Protein AF-A0A5C1HSX7-F1 (afdb_monomer_lite)

Secondary structure (DSSP, 8-state):
--EEEEEEEEEEEESSHHHHHHHHHHHHHHS-GGGEEEEEEEEEEETTEEEEEEEEEEEEEE--S----

Radius of gyration: 15.74 Å; chains: 1; bounding box: 36×19×46 Å

Foldseek 3Di:
DFDWDKDWDDKAKDLDPVVSVVVVVVVCVVDVVVQFDDKDWDWDQDPVHIMIMIITIGTDGPPPPDDDD

Structure (mmCIF, N/CA/C/O backbone):
data_AF-A0A5C1HSX7-F1
#
_entry.id   AF-A0A5C1HSX7-F1
#
loop_
_atom_site.group_PDB
_atom_site.id
_atom_site.type_symbol
_atom_site.label_atom_id
_atom_site.label_alt_id
_atom_site.label_comp_id
_atom_site.label_asym_id
_atom_site.label_entity_id
_atom_site.label_seq_id
_atom_site.pdbx_PDB_ins_code
_atom_site.Cartn_x
_atom_site.Cartn_y
_atom_site.Cartn_z
_atom_site.occupancy
_atom_site.B_iso_or_equiv
_atom_site.auth_seq_id
_atom_site.auth_comp_id
_atom_site.auth_asym_id
_atom_site.auth_atom_id
_atom_site.pdbx_PDB_model_num
ATOM 1 N N . MET A 1 1 ? -2.262 -6.916 -31.846 1.00 51.06 1 MET A N 1
ATOM 2 C CA . MET A 1 1 ? -2.916 -6.094 -30.800 1.00 51.06 1 MET A CA 1
ATOM 3 C C . MET A 1 1 ? -2.082 -6.228 -29.536 1.00 51.06 1 MET A C 1
ATOM 5 O O . MET A 1 1 ? -1.879 -7.368 -29.131 1.00 51.06 1 MET A O 1
ATOM 9 N N . PRO A 1 2 ? -1.562 -5.141 -28.943 1.00 52.75 2 PRO A N 1
ATOM 10 C CA . PRO A 1 2 ? -0.786 -5.236 -27.710 1.00 52.75 2 PRO A CA 1
ATOM 11 C C . PRO A 1 2 ? -1.670 -5.805 -26.598 1.00 52.75 2 PRO A C 1
ATOM 13 O O . PRO A 1 2 ? -2.739 -5.267 -26.295 1.00 52.75 2 PRO A O 1
ATOM 16 N N . THR A 1 3 ? -1.247 -6.922 -26.010 1.00 55.97 3 THR A N 1
ATOM 17 C CA . THR A 1 3 ? -1.977 -7.528 -24.895 1.00 55.97 3 THR A CA 1
ATOM 18 C C . THR A 1 3 ? -1.607 -6.753 -23.641 1.00 55.97 3 THR A C 1
ATOM 20 O O . THR A 1 3 ? -0.469 -6.806 -23.174 1.00 55.97 3 THR A O 1
ATOM 23 N N . ARG A 1 4 ? -2.554 -5.980 -23.104 1.00 57.53 4 ARG A N 1
ATOM 24 C CA . ARG A 1 4 ? -2.346 -5.231 -21.862 1.00 57.53 4 ARG A CA 1
ATOM 25 C C . ARG A 1 4 ? -2.347 -6.213 -20.693 1.00 57.53 4 ARG A C 1
ATOM 27 O O . ARG A 1 4 ? -3.408 -6.614 -20.225 1.00 57.53 4 ARG A O 1
ATOM 34 N N . ILE A 1 5 ? -1.164 -6.600 -20.224 1.00 63.12 5 ILE A N 1
ATOM 35 C CA . ILE A 1 5 ? -1.021 -7.482 -19.065 1.00 63.12 5 ILE A CA 1
ATOM 36 C C . ILE A 1 5 ? -0.868 -6.602 -17.820 1.00 63.12 5 ILE A C 1
ATOM 38 O O . ILE A 1 5 ? 0.148 -5.937 -17.616 1.00 63.12 5 ILE A O 1
ATOM 42 N N . GLN A 1 6 ? -1.905 -6.588 -16.984 1.00 67.50 6 GLN A N 1
ATOM 43 C CA . GLN A 1 6 ? -1.832 -6.053 -15.627 1.00 67.50 6 GLN A CA 1
ATOM 44 C C . GLN A 1 6 ? -1.463 -7.196 -14.680 1.00 67.50 6 GLN A C 1
ATOM 46 O O . GLN A 1 6 ? -2.185 -8.188 -14.594 1.00 67.50 6 GLN A O 1
ATOM 51 N N . ARG A 1 7 ? -0.332 -7.077 -13.979 1.00 72.81 7 ARG A N 1
ATOM 52 C CA . ARG A 1 7 ? 0.081 -8.024 -12.937 1.00 72.81 7 ARG A CA 1
ATOM 53 C C . ARG A 1 7 ? -0.074 -7.377 -11.573 1.00 72.81 7 ARG A C 1
ATOM 55 O O . ARG A 1 7 ? 0.507 -6.327 -11.317 1.00 72.81 7 ARG A O 1
ATOM 62 N N . LEU A 1 8 ? -0.849 -8.011 -10.699 1.00 79.69 8 LEU A N 1
ATOM 63 C CA . LEU A 1 8 ? -0.899 -7.639 -9.291 1.00 79.69 8 LEU A CA 1
ATOM 64 C C . LEU A 1 8 ? 0.483 -7.883 -8.671 1.00 79.69 8 LEU A C 1
ATOM 66 O O . LEU A 1 8 ? 0.996 -8.997 -8.739 1.00 79.69 8 LEU A O 1
ATOM 70 N N . VAL A 1 9 ? 1.074 -6.844 -8.086 1.00 81.94 9 VAL A N 1
ATOM 71 C CA . VAL A 1 9 ? 2.399 -6.912 -7.454 1.00 81.94 9 VAL A CA 1
ATOM 72 C C . VAL A 1 9 ? 2.256 -7.199 -5.970 1.00 81.94 9 VAL A C 1
ATOM 74 O O . VAL A 1 9 ? 2.913 -8.084 -5.427 1.00 81.94 9 VAL A O 1
ATOM 77 N N . LYS A 1 10 ? 1.400 -6.425 -5.304 1.00 84.62 10 LYS A N 1
ATOM 78 C CA . LYS A 1 10 ? 1.267 -6.444 -3.852 1.00 84.62 10 LYS A CA 1
ATOM 79 C C . LYS A 1 10 ? -0.122 -5.968 -3.457 1.00 84.62 10 LYS A C 1
ATOM 81 O O . LYS A 1 10 ? -0.656 -5.035 -4.054 1.00 84.62 10 LYS A O 1
ATOM 86 N N . ILE A 1 11 ? -0.668 -6.595 -2.424 1.00 88.00 11 ILE A N 1
ATOM 87 C CA . ILE A 1 11 ? -1.790 -6.064 -1.656 1.00 88.00 11 ILE A CA 1
ATOM 88 C C . ILE A 1 11 ? -1.251 -5.753 -0.262 1.00 88.00 11 ILE A C 1
ATOM 90 O O . ILE A 1 11 ? -0.555 -6.579 0.330 1.00 88.00 11 ILE A O 1
ATOM 94 N N . ILE A 1 12 ? -1.521 -4.549 0.225 1.00 88.94 12 ILE A N 1
ATOM 95 C CA . ILE A 1 12 ? -1.177 -4.099 1.571 1.00 88.94 12 ILE A CA 1
ATOM 96 C C . ILE A 1 12 ? -2.491 -3.802 2.275 1.00 88.94 12 ILE A C 1
ATOM 98 O O . ILE A 1 12 ? -3.346 -3.121 1.716 1.00 88.94 12 ILE A O 1
ATOM 102 N N . GLU A 1 13 ? -2.653 -4.328 3.482 1.00 91.06 13 GLU A N 1
ATOM 103 C CA . GLU A 1 13 ? -3.861 -4.163 4.283 1.00 91.06 13 GLU A CA 1
ATOM 104 C C . GLU A 1 13 ? -3.493 -3.660 5.676 1.00 91.06 13 GLU A C 1
ATOM 106 O O . GLU A 1 13 ? -2.458 -4.037 6.238 1.00 91.06 13 GLU A O 1
ATOM 111 N N . SER A 1 14 ? -4.327 -2.779 6.218 1.00 89.44 14 SER A N 1
ATOM 112 C CA . SER A 1 14 ? -4.218 -2.291 7.589 1.00 89.44 14 SER A CA 1
ATOM 113 C C . SER A 1 14 ? -5.568 -1.756 8.061 1.00 89.44 14 SER A C 1
ATOM 115 O O . SER A 1 14 ? -6.369 -1.255 7.277 1.00 89.44 14 SER A O 1
ATOM 117 N N . ASP A 1 15 ? -5.822 -1.868 9.355 1.00 88.38 15 ASP A N 1
ATOM 118 C CA . ASP A 1 15 ? -6.938 -1.247 10.072 1.00 88.38 15 ASP A CA 1
ATOM 119 C C . ASP A 1 15 ? -6.717 0.258 10.333 1.00 88.38 15 ASP A C 1
ATOM 121 O O . ASP A 1 15 ? -7.644 0.967 10.731 1.00 88.38 15 ASP A O 1
ATOM 125 N N . ASN A 1 16 ? -5.515 0.773 10.050 1.00 88.12 16 ASN A N 1
ATOM 126 C CA . ASN A 1 16 ? -5.143 2.173 10.197 1.00 88.12 16 ASN A CA 1
ATOM 127 C C . ASN A 1 16 ? -4.632 2.764 8.871 1.00 88.12 16 ASN A C 1
ATOM 129 O O . ASN A 1 16 ? -3.673 2.279 8.270 1.00 88.12 16 ASN A O 1
ATOM 133 N N . ALA A 1 17 ? -5.233 3.876 8.444 1.00 85.19 17 ALA A N 1
ATOM 134 C CA . ALA A 1 17 ? -4.847 4.578 7.223 1.00 85.19 17 ALA A CA 1
ATOM 135 C C . ALA A 1 17 ? -3.382 5.062 7.234 1.00 85.19 17 ALA A C 1
ATOM 137 O O . ALA A 1 17 ? -2.697 4.942 6.221 1.00 85.19 17 ALA A O 1
ATOM 138 N N . ALA A 1 18 ? -2.875 5.552 8.370 1.00 88.38 18 ALA A N 1
ATOM 139 C CA . ALA A 1 18 ? -1.500 6.053 8.469 1.00 88.38 18 ALA A CA 1
ATOM 140 C C . ALA A 1 18 ? -0.463 4.919 8.385 1.00 88.38 18 ALA A C 1
ATOM 142 O O . ALA A 1 18 ? 0.607 5.064 7.788 1.00 88.38 18 ALA A O 1
ATOM 143 N N . GLU A 1 19 ? -0.787 3.757 8.956 1.00 89.50 19 GLU A N 1
ATOM 144 C CA . GLU A 1 19 ? 0.069 2.574 8.869 1.00 89.50 19 GLU A CA 1
ATOM 145 C C . GLU A 1 19 ? 0.051 1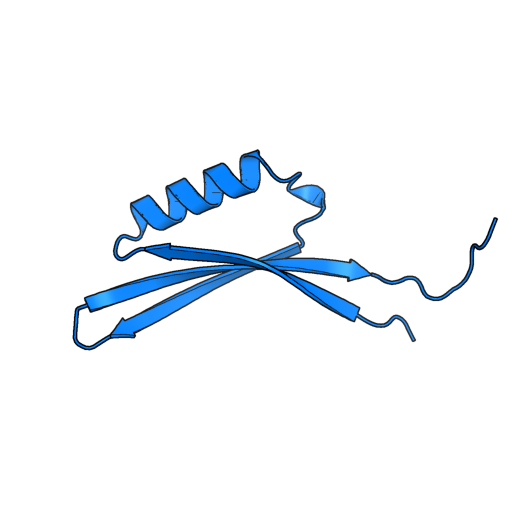.987 7.451 1.00 89.50 19 GLU A C 1
ATOM 147 O O . GLU A 1 19 ? 1.099 1.596 6.930 1.00 89.50 19 GLU A O 1
ATOM 152 N N . LEU A 1 20 ? -1.114 1.985 6.793 1.00 89.38 20 LEU A N 1
ATOM 153 C CA . LEU A 1 20 ? -1.243 1.607 5.388 1.00 89.38 20 LEU A CA 1
ATOM 154 C C . LEU A 1 20 ? -0.368 2.480 4.486 1.00 89.38 20 LEU A C 1
ATOM 156 O O . LEU A 1 20 ? 0.352 1.952 3.639 1.00 89.38 20 LEU A O 1
ATOM 160 N N . GLU A 1 21 ? -0.426 3.800 4.667 1.00 87.25 21 GLU A N 1
ATOM 161 C CA . GLU A 1 21 ? 0.364 4.762 3.900 1.00 87.25 21 GLU A CA 1
ATOM 162 C C . GLU A 1 21 ? 1.861 4.528 4.111 1.00 87.25 21 GLU A C 1
ATOM 164 O O . GLU A 1 21 ? 2.606 4.400 3.143 1.00 87.25 21 GLU A O 1
ATOM 169 N N . THR A 1 22 ? 2.290 4.348 5.362 1.00 90.88 22 THR A N 1
ATOM 170 C CA . THR A 1 22 ? 3.695 4.068 5.693 1.00 90.88 22 THR A CA 1
ATOM 171 C C . THR A 1 22 ? 4.184 2.784 5.021 1.00 90.88 22 THR A C 1
ATOM 173 O O . THR A 1 22 ? 5.217 2.790 4.353 1.00 90.88 22 THR A O 1
ATOM 176 N N . LYS A 1 23 ? 3.425 1.684 5.133 1.00 89.12 23 LYS A N 1
ATOM 177 C CA . LYS A 1 23 ? 3.763 0.399 4.493 1.00 89.12 23 LYS A CA 1
ATOM 178 C C . LYS A 1 23 ? 3.773 0.499 2.971 1.00 89.12 23 LYS A C 1
ATOM 180 O O . LYS A 1 23 ? 4.610 -0.129 2.326 1.00 89.12 23 LYS A O 1
ATOM 185 N N . THR A 1 24 ? 2.845 1.270 2.408 1.00 86.75 24 THR A N 1
ATOM 186 C CA . THR A 1 24 ? 2.766 1.516 0.967 1.00 86.75 24 THR A CA 1
ATOM 187 C C . THR A 1 24 ? 3.999 2.281 0.505 1.00 86.75 24 THR A C 1
ATOM 189 O O . THR A 1 24 ? 4.695 1.788 -0.372 1.00 86.75 24 THR A O 1
ATOM 192 N N . ASN A 1 25 ? 4.340 3.400 1.145 1.00 85.62 25 ASN A N 1
ATOM 193 C CA . ASN A 1 25 ? 5.517 4.196 0.798 1.00 85.62 25 ASN A CA 1
ATOM 194 C C . ASN A 1 25 ? 6.815 3.400 0.962 1.00 85.62 25 ASN A C 1
ATOM 196 O O . ASN A 1 25 ? 7.610 3.362 0.035 1.00 85.62 25 ASN A O 1
ATOM 200 N N . SER A 1 26 ? 6.984 2.649 2.057 1.00 87.75 26 SER A N 1
ATOM 201 C CA . SER A 1 26 ? 8.153 1.770 2.218 1.00 87.75 26 SER A CA 1
ATOM 202 C C . SER A 1 26 ? 8.256 0.717 1.113 1.00 87.75 26 SER A C 1
ATOM 204 O O . SER A 1 26 ? 9.352 0.389 0.672 1.00 87.75 26 SER A O 1
ATOM 206 N N . PHE A 1 27 ? 7.130 0.168 0.650 1.00 84.88 27 PHE A N 1
ATOM 207 C CA . PHE A 1 27 ? 7.140 -0.755 -0.481 1.00 84.88 27 PHE A CA 1
ATOM 208 C C . PHE A 1 27 ? 7.520 -0.044 -1.787 1.00 84.88 27 PHE A C 1
ATOM 210 O O . PHE A 1 27 ? 8.339 -0.563 -2.542 1.00 84.88 27 PHE A O 1
ATOM 217 N N . LEU A 1 28 ? 6.971 1.144 -2.037 1.00 80.81 28 LEU A N 1
ATOM 218 C CA . LEU A 1 28 ? 7.291 1.959 -3.211 1.00 80.81 28 LEU A CA 1
ATOM 219 C C . LEU A 1 28 ? 8.754 2.426 -3.223 1.00 80.81 28 LEU A C 1
ATOM 221 O O . LEU A 1 28 ? 9.347 2.482 -4.288 1.00 80.81 28 LEU A O 1
ATOM 225 N N . ASP A 1 29 ? 9.368 2.671 -2.066 1.00 82.00 29 ASP A N 1
ATOM 226 C CA . ASP A 1 29 ? 10.798 2.993 -1.976 1.00 82.00 29 ASP A CA 1
ATOM 227 C C . ASP A 1 29 ? 11.685 1.791 -2.342 1.00 82.00 29 ASP A C 1
ATOM 229 O O . ASP A 1 29 ? 12.798 1.953 -2.841 1.00 82.00 29 ASP A O 1
ATOM 233 N N . THR A 1 30 ? 11.208 0.561 -2.104 1.00 80.44 30 THR A N 1
ATOM 234 C CA . THR A 1 30 ? 11.953 -0.666 -2.450 1.00 80.44 30 THR A CA 1
ATOM 235 C C . THR A 1 30 ? 11.761 -1.122 -3.890 1.00 80.44 30 THR A C 1
ATOM 237 O O . THR A 1 30 ? 12.561 -1.913 -4.393 1.00 80.44 30 THR A O 1
ATOM 240 N N . VAL A 1 31 ? 10.691 -0.676 -4.546 1.00 74.81 31 VAL A N 1
ATOM 241 C CA . VAL A 1 31 ? 10.337 -1.094 -5.900 1.00 74.81 31 VAL A CA 1
ATOM 242 C C . VAL A 1 31 ? 10.407 0.123 -6.793 1.00 74.81 31 VAL A C 1
ATOM 244 O O . VAL A 1 31 ? 9.596 1.023 -6.646 1.00 74.81 31 VAL A O 1
ATOM 247 N N . ASP A 1 32 ? 11.347 0.118 -7.734 1.00 68.44 32 ASP A N 1
ATOM 248 C CA . ASP A 1 32 ? 11.603 1.230 -8.649 1.00 68.44 32 ASP A CA 1
ATOM 249 C C . ASP A 1 32 ? 10.294 1.772 -9.267 1.00 68.44 32 ASP A C 1
ATOM 251 O O . ASP A 1 32 ? 9.666 1.130 -10.124 1.00 68.44 32 ASP A O 1
ATOM 255 N N . TYR A 1 33 ? 9.845 2.918 -8.737 1.00 63.03 33 TYR A N 1
ATOM 256 C CA . TYR A 1 33 ? 8.477 3.436 -8.867 1.00 63.03 33 TYR A CA 1
ATOM 257 C C . TYR A 1 33 ? 8.085 3.679 -10.326 1.00 63.03 33 TYR A C 1
ATOM 259 O O . TYR A 1 33 ? 6.921 3.519 -10.691 1.00 63.03 33 TYR A O 1
ATOM 267 N N . ASP A 1 34 ? 9.070 3.965 -11.180 1.00 61.75 34 ASP A N 1
ATOM 268 C CA . ASP A 1 34 ? 8.894 4.227 -12.610 1.00 61.75 34 ASP A CA 1
ATOM 269 C C . ASP A 1 34 ? 8.205 3.079 -13.360 1.00 61.75 34 ASP A C 1
ATOM 271 O O . ASP A 1 34 ? 7.549 3.292 -14.387 1.00 61.75 34 ASP A O 1
ATOM 275 N N . ASN A 1 35 ? 8.288 1.855 -12.832 1.00 62.88 35 ASN A N 1
ATOM 276 C CA . ASN A 1 35 ? 7.637 0.705 -13.440 1.00 62.88 35 ASN A CA 1
ATOM 277 C C . ASN A 1 35 ? 6.243 0.388 -12.858 1.00 62.88 35 ASN A C 1
ATOM 279 O O . ASN A 1 35 ? 5.486 -0.401 -13.436 1.00 62.88 35 ASN A O 1
ATOM 283 N N . LEU A 1 36 ? 5.868 1.001 -11.733 1.00 65.94 36 LEU A N 1
ATOM 284 C CA . LEU A 1 36 ? 4.561 0.834 -11.102 1.00 65.94 36 LEU A CA 1
ATOM 285 C C . LEU A 1 36 ? 3.590 1.878 -11.659 1.00 65.94 36 LEU A C 1
ATOM 287 O O . LEU A 1 36 ? 3.690 3.069 -11.392 1.00 65.94 36 LEU A O 1
ATOM 291 N N . LYS A 1 37 ? 2.629 1.429 -12.474 1.00 65.56 37 LYS A N 1
ATOM 292 C CA . LYS A 1 37 ? 1.741 2.333 -13.227 1.00 65.56 37 LYS A CA 1
ATOM 293 C C . LYS A 1 37 ? 0.336 2.502 -12.652 1.00 65.56 37 LYS A C 1
ATOM 295 O O . LYS A 1 37 ? -0.378 3.346 -13.181 1.00 65.56 37 LYS A O 1
ATOM 300 N N . ASP A 1 38 ? -0.087 1.704 -11.667 1.00 74.75 38 ASP A N 1
ATOM 301 C CA . ASP A 1 38 ? -1.396 1.842 -11.005 1.00 74.75 38 ASP A CA 1
ATOM 302 C C . ASP A 1 38 ? -1.306 1.457 -9.518 1.00 74.75 38 ASP A C 1
ATOM 304 O O . ASP A 1 38 ? -0.878 0.353 -9.169 1.00 74.75 38 ASP A O 1
ATOM 308 N N . ILE A 1 39 ? -1.792 2.348 -8.652 1.00 79.12 39 ILE A N 1
ATOM 309 C CA . ILE A 1 39 ? -2.031 2.091 -7.228 1.00 79.12 39 ILE A CA 1
ATOM 310 C C . ILE A 1 39 ? -3.516 2.334 -6.969 1.00 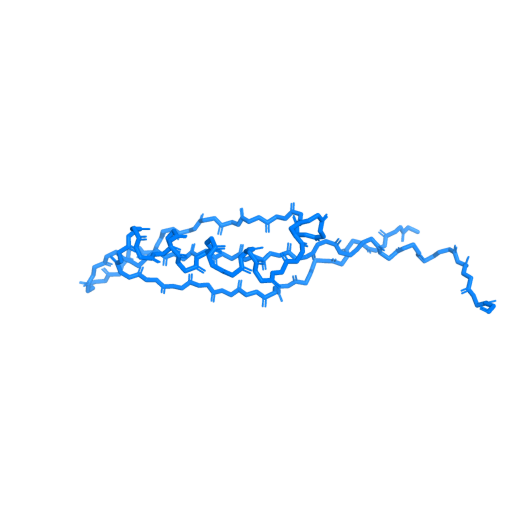79.12 39 ILE A C 1
ATOM 312 O O . ILE A 1 39 ? -4.031 3.418 -7.237 1.00 79.12 39 ILE A O 1
ATOM 316 N N . HIS A 1 40 ? -4.221 1.320 -6.476 1.00 82.12 40 HIS A N 1
ATOM 317 C CA . HIS A 1 40 ? -5.645 1.391 -6.169 1.00 82.12 40 HIS A CA 1
ATOM 318 C C . HIS A 1 40 ? -5.866 1.313 -4.664 1.00 82.12 40 HIS A C 1
ATOM 320 O O . HIS A 1 40 ? -5.543 0.306 -4.035 1.00 82.12 40 HIS A O 1
ATOM 326 N N . TYR A 1 41 ? -6.490 2.344 -4.108 1.00 82.81 41 TYR A N 1
ATOM 327 C CA . TYR A 1 41 ? -6.929 2.358 -2.718 1.00 82.81 41 TYR A CA 1
ATOM 328 C C . TYR A 1 41 ? -8.376 1.888 -2.630 1.00 82.81 41 TYR A C 1
ATOM 330 O O . TYR A 1 41 ? -9.245 2.357 -3.368 1.00 82.81 41 TYR A O 1
ATOM 338 N N . LYS A 1 42 ? -8.643 0.952 -1.723 1.00 85.62 42 LYS A N 1
ATOM 339 C CA . LYS A 1 42 ? -9.978 0.440 -1.444 1.00 85.62 42 LYS A CA 1
ATOM 340 C C . LYS A 1 42 ? -10.214 0.418 0.056 1.00 85.62 42 LYS A C 1
ATOM 342 O O . LYS A 1 42 ? -9.354 0.021 0.833 1.00 85.62 42 LYS A O 1
ATOM 347 N N . LEU A 1 43 ? -11.412 0.829 0.439 1.00 85.56 43 LEU A N 1
ATOM 348 C CA . LEU A 1 43 ? -11.895 0.747 1.804 1.00 85.56 43 LEU A CA 1
ATOM 349 C C . LEU A 1 43 ? -12.903 -0.395 1.889 1.00 85.56 43 LEU A C 1
ATOM 351 O O . LEU A 1 43 ? -13.834 -0.470 1.083 1.00 85.56 43 LEU A O 1
ATOM 355 N N . LEU A 1 44 ? -12.706 -1.292 2.845 1.00 84.19 44 LEU A N 1
ATOM 356 C CA . LEU A 1 44 ? -13.595 -2.404 3.121 1.00 84.19 44 LEU A CA 1
ATOM 357 C C . LEU A 1 44 ? -14.163 -2.224 4.530 1.00 84.19 44 LEU A C 1
ATOM 359 O O . LEU A 1 44 ? -13.478 -2.429 5.528 1.00 84.19 44 LEU A O 1
ATOM 363 N N . GLN A 1 45 ? -15.430 -1.819 4.615 1.00 82.88 45 GLN A N 1
ATOM 364 C CA . GLN A 1 45 ? -16.143 -1.823 5.889 1.00 82.88 45 GLN A CA 1
ATOM 365 C C . GLN A 1 45 ? -16.492 -3.263 6.254 1.00 82.88 45 GLN A C 1
ATOM 367 O O . GLN A 1 45 ? -17.192 -3.955 5.515 1.00 82.88 45 GLN A O 1
ATOM 372 N N . THR A 1 46 ? -15.991 -3.710 7.398 1.00 81.31 46 THR A N 1
ATOM 373 C CA . THR A 1 46 ? -16.269 -5.027 7.967 1.00 81.31 46 THR A CA 1
ATOM 374 C C . THR A 1 46 ? -17.029 -4.862 9.288 1.00 81.31 46 THR A C 1
ATOM 376 O O . THR A 1 46 ? -16.968 -3.795 9.902 1.00 81.31 46 THR A O 1
ATOM 379 N N . PRO A 1 47 ? -17.724 -5.901 9.782 1.00 82.56 47 PRO A N 1
ATOM 380 C CA . PRO A 1 47 ? -18.418 -5.838 11.073 1.00 82.56 47 PRO A CA 1
ATOM 381 C C . PRO A 1 47 ? -17.496 -5.530 12.265 1.00 82.56 47 PRO A C 1
ATOM 383 O O . PRO A 1 47 ? -17.969 -5.081 13.303 1.00 82.56 47 PRO A O 1
ATOM 386 N N . ILE A 1 48 ? -16.192 -5.777 12.113 1.00 82.12 48 ILE A N 1
ATOM 387 C CA . ILE A 1 48 ? -15.156 -5.565 13.132 1.00 82.12 48 ILE A CA 1
ATOM 388 C C . ILE A 1 48 ? -14.418 -4.226 12.975 1.00 82.12 48 ILE A C 1
ATOM 390 O O . ILE A 1 48 ? -1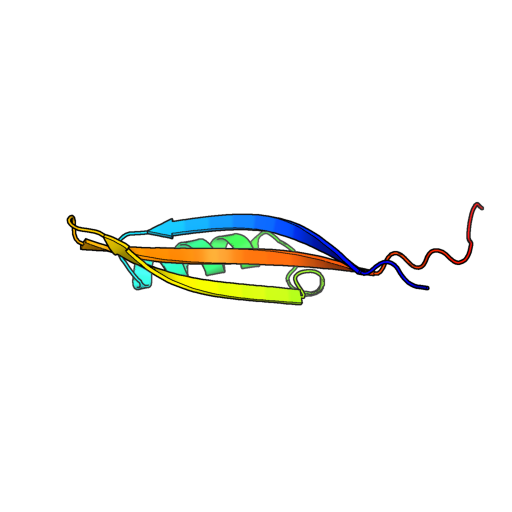3.539 -3.925 13.776 1.00 82.12 48 ILE A O 1
ATOM 394 N N . GLY A 1 49 ? -14.769 -3.416 11.970 1.00 83.12 49 GLY A N 1
ATOM 395 C CA . GLY A 1 49 ? -14.146 -2.118 11.719 1.00 83.12 49 GLY A CA 1
ATOM 396 C C . GLY A 1 49 ? -1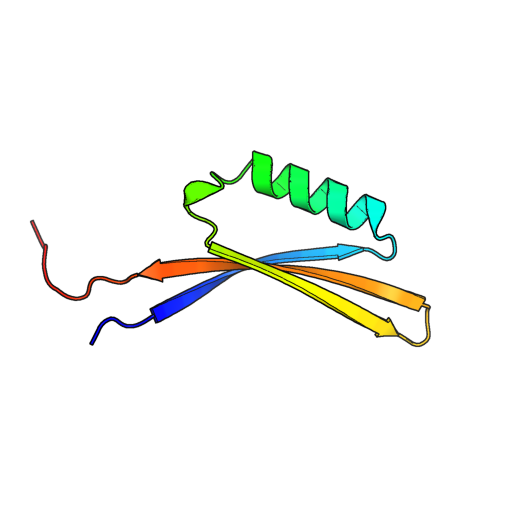3.843 -1.858 10.245 1.00 83.12 49 GLY A C 1
ATOM 397 O O . GLY A 1 49 ? -14.278 -2.579 9.344 1.00 83.12 49 GLY A O 1
ATOM 398 N N . THR A 1 50 ? -13.088 -0.796 9.992 1.00 86.31 50 THR A N 1
ATOM 399 C CA . THR A 1 50 ? -12.683 -0.397 8.643 1.00 86.31 50 THR A CA 1
ATOM 400 C C . THR A 1 50 ? -11.334 -1.013 8.305 1.00 86.31 50 THR A C 1
ATOM 402 O O . THR A 1 50 ? -10.344 -0.718 8.964 1.00 86.31 50 THR A O 1
ATOM 405 N N . LEU A 1 51 ? -11.289 -1.829 7.255 1.00 87.75 51 LEU A N 1
ATOM 406 C CA . LEU A 1 51 ? -10.048 -2.321 6.676 1.00 87.75 51 LEU A CA 1
ATOM 407 C C . LEU A 1 51 ? -9.685 -1.449 5.474 1.00 87.75 51 LEU A C 1
ATOM 409 O O . LEU A 1 51 ? -10.477 -1.287 4.542 1.00 87.75 51 LEU A O 1
ATOM 413 N N . TYR A 1 52 ? -8.488 -0.882 5.493 1.00 88.94 52 TYR A N 1
ATOM 414 C CA . TYR A 1 52 ? -7.922 -0.163 4.367 1.00 88.94 52 TYR A CA 1
ATOM 415 C C . TYR A 1 52 ? -7.032 -1.107 3.568 1.00 88.94 52 TYR A C 1
ATOM 417 O O . TYR A 1 52 ? -6.228 -1.850 4.131 1.00 88.94 52 TYR A O 1
ATOM 425 N N . THR A 1 53 ? -7.167 -1.063 2.249 1.00 88.12 53 THR A N 1
ATOM 426 C CA . THR A 1 53 ? -6.446 -1.937 1.331 1.00 88.12 53 THR A CA 1
ATOM 427 C C . THR A 1 53 ? -5.837 -1.112 0.207 1.00 88.12 53 THR A C 1
ATOM 429 O O . THR A 1 53 ? -6.537 -0.367 -0.477 1.00 88.12 53 THR A O 1
ATOM 432 N N . THR A 1 54 ? -4.547 -1.297 -0.040 1.00 87.56 54 THR A N 1
ATOM 433 C CA . THR A 1 54 ? -3.847 -0.758 -1.206 1.00 87.56 54 THR A CA 1
ATOM 434 C C . THR A 1 54 ? -3.455 -1.908 -2.119 1.00 87.56 54 THR A C 1
ATOM 436 O O . THR A 1 54 ? -2.752 -2.828 -1.705 1.00 87.56 54 THR A O 1
ATOM 439 N N . MET A 1 55 ? -3.893 -1.863 -3.373 1.00 87.31 55 MET A N 1
ATOM 440 C CA . MET A 1 55 ? -3.493 -2.807 -4.414 1.00 87.31 55 MET A CA 1
ATOM 441 C C . MET A 1 55 ? -2.536 -2.117 -5.375 1.00 87.31 55 MET A C 1
ATOM 443 O O . MET A 1 55 ? -2.879 -1.110 -5.991 1.00 87.31 55 MET A O 1
ATOM 447 N N . ILE A 1 56 ? -1.346 -2.680 -5.524 1.00 84.19 56 ILE A N 1
ATOM 448 C CA . ILE A 1 56 ? -0.297 -2.153 -6.392 1.00 84.19 56 ILE A CA 1
ATOM 449 C C . ILE A 1 56 ? -0.195 -3.062 -7.608 1.00 84.19 56 ILE A C 1
ATOM 451 O O . ILE A 1 56 ? -0.027 -4.280 -7.475 1.00 84.19 56 ILE A O 1
ATOM 455 N N . VAL A 1 57 ? -0.317 -2.477 -8.798 1.00 80.75 57 VAL A N 1
ATOM 456 C CA . VAL A 1 57 ? -0.405 -3.213 -10.060 1.00 80.75 57 VAL A CA 1
ATOM 457 C C . VAL A 1 57 ? 0.654 -2.716 -11.039 1.00 80.75 57 VAL A C 1
ATOM 459 O O . VAL A 1 57 ? 0.817 -1.523 -11.293 1.00 80.75 57 VAL A O 1
ATOM 462 N N . TYR A 1 58 ? 1.359 -3.669 -11.637 1.00 74.94 58 TYR A N 1
ATOM 463 C CA . TYR A 1 58 ? 2.329 -3.445 -12.694 1.00 74.94 58 TYR A CA 1
ATOM 464 C C . TYR A 1 58 ? 1.630 -3.525 -14.052 1.00 74.94 58 TYR A C 1
ATOM 466 O O . TYR A 1 58 ? 0.981 -4.531 -14.359 1.00 74.94 58 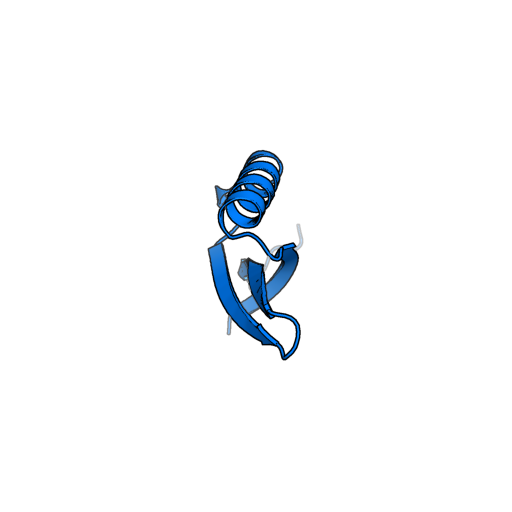TYR A O 1
ATOM 474 N N . LYS A 1 59 ? 1.766 -2.489 -14.888 1.00 65.06 59 LYS A N 1
ATOM 475 C CA . LYS A 1 59 ? 1.365 -2.563 -16.303 1.00 65.06 59 LYS A CA 1
ATOM 476 C C . LYS A 1 59 ? 2.583 -2.959 -17.119 1.00 65.06 59 LYS A C 1
ATOM 478 O O . LYS A 1 59 ? 3.416 -2.108 -17.417 1.00 65.06 59 LYS A O 1
ATOM 483 N N . GLN A 1 60 ? 2.647 -4.220 -17.527 1.00 59.41 60 GLN A N 1
ATOM 484 C CA . GLN A 1 60 ? 3.599 -4.624 -18.548 1.00 59.41 60 GLN A CA 1
ATOM 485 C C . GLN A 1 60 ? 2.922 -4.432 -19.905 1.00 59.41 60 GLN A C 1
ATOM 487 O O . GLN A 1 60 ? 1.925 -5.088 -20.217 1.00 59.41 60 GLN A O 1
ATOM 492 N N . TYR A 1 61 ? 3.443 -3.505 -20.706 1.00 53.53 61 TYR A N 1
ATOM 493 C CA . TYR A 1 61 ? 3.151 -3.506 -22.132 1.00 53.53 61 TYR A CA 1
ATOM 494 C C . TYR A 1 61 ? 3.948 -4.674 -22.709 1.00 53.53 61 TYR A C 1
ATOM 496 O O . TYR A 1 61 ? 5.174 -4.644 -22.728 1.00 53.53 61 TYR A O 1
ATOM 504 N N . SER A 1 62 ? 3.266 -5.764 -23.064 1.00 49.84 62 SER A N 1
ATOM 505 C CA . SER A 1 62 ? 3.875 -6.751 -23.946 1.00 49.84 62 SER A CA 1
ATOM 506 C C . SER A 1 62 ? 3.791 -6.158 -25.343 1.00 49.84 62 SER A C 1
ATOM 508 O O . SER A 1 62 ? 2.739 -6.230 -25.983 1.00 49.84 62 SER A O 1
ATOM 510 N N . ASP A 1 63 ? 4.882 -5.542 -25.794 1.00 45.41 63 ASP A N 1
ATOM 511 C CA . ASP A 1 63 ? 5.117 -5.359 -27.220 1.00 45.41 63 ASP A CA 1
ATOM 512 C C . ASP A 1 63 ? 5.308 -6.754 -27.807 1.00 45.41 63 ASP A C 1
ATOM 514 O O . ASP A 1 63 ? 6.397 -7.320 -27.855 1.00 45.41 63 ASP A O 1
ATOM 518 N N . THR A 1 64 ? 4.196 -7.378 -28.180 1.00 49.34 64 THR A N 1
ATOM 519 C CA . THR A 1 64 ? 4.206 -8.595 -28.985 1.00 49.34 64 THR A CA 1
ATOM 520 C C . THR A 1 64 ? 4.416 -8.217 -30.449 1.00 49.34 64 THR A C 1
ATOM 522 O O . THR A 1 64 ? 3.626 -8.598 -31.299 1.00 49.34 64 THR A O 1
ATOM 525 N N . GLU A 1 65 ? 5.469 -7.456 -30.745 1.00 49.94 65 GLU A N 1
ATOM 526 C CA . GLU A 1 65 ? 6.021 -7.308 -32.093 1.00 49.94 65 GLU A CA 1
ATOM 527 C C . GLU A 1 65 ? 7.549 -7.274 -31.994 1.00 49.94 65 GLU A C 1
ATOM 529 O O . GLU A 1 65 ? 8.164 -6.222 -31.931 1.00 49.94 65 GLU A O 1
ATOM 534 N N . GLY A 1 66 ? 8.135 -8.475 -31.952 1.00 48.56 66 GLY A N 1
ATOM 535 C CA . GLY A 1 66 ? 9.491 -8.763 -32.417 1.00 48.56 66 GLY A CA 1
ATOM 536 C C . GLY A 1 66 ? 10.6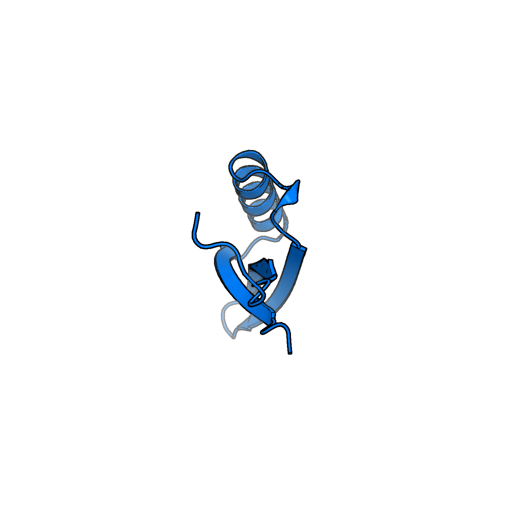56 -8.101 -31.680 1.00 48.56 66 GLY A C 1
ATOM 537 O O . GLY A 1 66 ? 11.048 -7.001 -32.020 1.00 48.56 66 GLY A O 1
ATOM 538 N N . GLU A 1 67 ? 11.344 -8.868 -30.837 1.00 38.59 67 GLU A N 1
ATOM 539 C CA . GLU A 1 67 ? 12.763 -9.159 -31.090 1.00 38.59 67 GLU A CA 1
ATOM 540 C C . GLU A 1 67 ? 13.204 -10.372 -30.260 1.00 38.59 67 GLU A C 1
ATOM 542 O O . GLU A 1 67 ? 13.532 -10.299 -29.081 1.00 38.59 67 GLU A O 1
ATOM 547 N N . LEU A 1 68 ? 13.175 -11.532 -30.918 1.00 43.81 68 LEU A N 1
ATOM 548 C CA . LEU A 1 68 ? 14.200 -12.550 -30.731 1.00 43.81 68 LEU A CA 1
ATOM 549 C C . LEU A 1 68 ? 15.449 -12.036 -31.454 1.00 43.81 68 LEU A C 1
ATOM 551 O O . LEU A 1 68 ? 15.495 -12.134 -32.682 1.00 43.81 68 LEU A O 1
ATOM 555 N N . LYS A 1 69 ? 16.429 -11.514 -30.717 1.00 36.31 69 LYS A N 1
ATOM 556 C CA . LYS A 1 69 ? 17.853 -11.576 -31.067 1.00 36.31 69 LYS A CA 1
ATOM 557 C C . LYS A 1 69 ? 18.697 -11.665 -29.807 1.00 36.31 69 LYS A C 1
ATOM 559 O O . LYS A 1 69 ? 18.412 -10.904 -28.860 1.00 36.31 69 LYS A O 1
#

Organism: NCBI:txid2027860

Sequence (69 aa):
MPTRIQRLVKIIESDNAAELETKTNSFLDTVDYDNLKDIHYKLLQTPIGTLYTTMIVYKQYSDTEGELK

pLDDT: mean 74.83, std 15.12, range [36.31, 91.06]